Protein AF-X6LKP9-F1 (afdb_monomer)

Sequence (170 aa):
SKCHNTEIIDFSIRSTIKVAIYHIVFKLILKFTNFFKNFQKIFIEYFTWKDTKKKNFKLTQDYEQLIKKIKSSTQRSKQERNRSIFTLSQSAFAFHLLHNSNYLKHLLETLVMHGMFYSTFDNCQFICSGSYDKTIRIWDIETTKQFNVFKGHEYVIRSVKYGSNELMNT

Solvent-accessible surface area (backbone atoms only — not comparable to full-atom values): 9568 Å² total; per-residue (Å²): 114,73,71,61,54,52,53,55,51,52,52,52,53,55,51,52,51,50,52,51,50,52,54,52,52,51,53,49,51,54,51,50,54,52,48,52,54,52,50,53,51,54,52,51,53,49,52,55,48,54,54,50,51,56,51,50,54,55,52,51,55,53,50,53,53,50,51,54,51,50,53,52,51,51,53,50,54,51,53,52,49,52,50,50,53,50,54,50,50,52,49,53,47,52,48,52,51,70,70,35,63,68,57,49,50,52,49,46,69,61,50,74,80,47,83,58,34,69,34,71,43,78,93,63,43,36,40,39,37,20,23,70,87,21,33,38,37,32,32,33,60,90,77,74,38,79,70,48,74,50,73,82,54,94,52,63,41,86,68,56,77,83,77,88,75,92,72,90,88,128

Structure (mmCIF, N/CA/C/O backbone):
data_AF-X6LKP9-F1
#
_entry.id   AF-X6LKP9-F1
#
loop_
_atom_site.group_PDB
_atom_site.id
_atom_site.type_symbol
_atom_site.label_atom_id
_atom_site.label_alt_id
_atom_site.label_comp_id
_atom_site.label_asym_id
_atom_site.label_entity_id
_atom_site.label_seq_id
_atom_site.pdbx_PDB_ins_code
_atom_site.Cartn_x
_atom_site.Cartn_y
_atom_site.Cartn_z
_atom_site.occupancy
_atom_site.B_iso_or_equiv
_atom_site.auth_seq_id
_atom_site.auth_comp_id
_atom_site.auth_asym_id
_atom_site.auth_atom_id
_atom_site.pdbx_PDB_model_num
ATOM 1 N N . SER A 1 1 ? -72.129 -4.723 80.263 1.00 56.59 1 SER A N 1
ATOM 2 C CA . SER A 1 1 ? -71.358 -5.732 79.503 1.00 56.59 1 SER A CA 1
ATOM 3 C C . SER A 1 1 ? -71.285 -5.427 78.005 1.00 56.59 1 SER A C 1
ATOM 5 O O . SER A 1 1 ? -70.200 -5.529 77.455 1.00 56.59 1 SER A O 1
ATOM 7 N N . LYS A 1 2 ? -72.375 -5.002 77.336 1.00 53.62 2 LYS A N 1
ATOM 8 C CA . LYS A 1 2 ? -72.370 -4.691 75.885 1.00 53.62 2 LYS A CA 1
ATOM 9 C C . LYS A 1 2 ? -71.404 -3.569 75.450 1.00 53.62 2 LYS A C 1
ATOM 11 O O . LYS A 1 2 ? -70.701 -3.775 74.471 1.00 53.62 2 LYS A O 1
ATOM 16 N N . CYS A 1 3 ? -71.307 -2.452 76.182 1.00 52.81 3 CYS A N 1
ATOM 17 C CA . CYS A 1 3 ? -70.441 -1.322 75.789 1.00 52.81 3 CYS A CA 1
ATOM 18 C C . CYS A 1 3 ? -68.931 -1.610 75.891 1.00 52.81 3 CYS A C 1
ATOM 20 O O . CYS A 1 3 ? -68.147 -1.073 75.118 1.00 52.81 3 CYS A O 1
ATOM 22 N N . HIS A 1 4 ? -68.512 -2.484 76.809 1.00 58.03 4 HIS A N 1
ATOM 23 C CA . HIS A 1 4 ? -67.092 -2.810 76.977 1.00 58.03 4 HIS A CA 1
ATOM 24 C C . HIS A 1 4 ? -66.589 -3.766 75.887 1.00 58.03 4 HIS A C 1
ATOM 26 O O . HIS A 1 4 ? -65.467 -3.637 75.410 1.00 58.03 4 HIS A O 1
ATOM 32 N N . ASN A 1 5 ? -67.446 -4.680 75.418 1.00 57.12 5 ASN A N 1
ATOM 33 C CA . ASN A 1 5 ? -67.104 -5.549 74.292 1.00 57.12 5 ASN A CA 1
ATOM 34 C C . ASN A 1 5 ? -66.947 -4.761 72.984 1.00 57.12 5 ASN A C 1
ATOM 36 O O . ASN A 1 5 ? -66.077 -5.097 72.189 1.00 57.12 5 ASN A O 1
ATOM 40 N N . THR A 1 6 ? -67.735 -3.705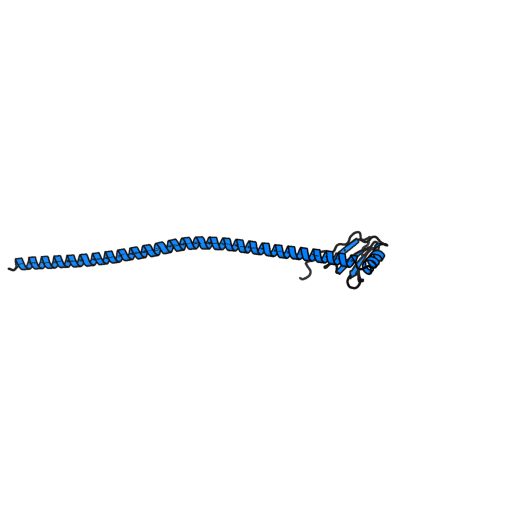 72.759 1.00 61.62 6 THR A N 1
ATOM 41 C CA . THR A 1 6 ? -67.608 -2.872 71.551 1.00 61.62 6 THR A CA 1
ATOM 42 C C . THR A 1 6 ? -66.293 -2.091 71.500 1.00 61.62 6 THR A C 1
ATOM 44 O O . THR A 1 6 ? -65.695 -2.015 70.433 1.00 61.62 6 THR A O 1
ATOM 47 N N . GLU A 1 7 ? -65.783 -1.594 72.631 1.00 66.62 7 GLU A N 1
ATOM 48 C CA . GLU A 1 7 ? -64.482 -0.900 72.691 1.00 66.62 7 GLU A CA 1
ATOM 49 C C . GLU A 1 7 ? -63.294 -1.845 72.462 1.00 66.62 7 GLU A C 1
ATOM 51 O O . GLU A 1 7 ? -62.337 -1.497 71.771 1.00 66.62 7 GLU A O 1
ATOM 56 N N . ILE A 1 8 ? -63.359 -3.065 73.005 1.00 67.88 8 ILE A N 1
ATOM 57 C CA . ILE A 1 8 ? -62.307 -4.080 72.832 1.00 67.88 8 ILE A CA 1
ATOM 58 C C . ILE A 1 8 ? -62.244 -4.550 71.371 1.00 67.88 8 ILE A C 1
ATOM 60 O O . ILE A 1 8 ? -61.156 -4.721 70.813 1.00 67.88 8 ILE A O 1
ATOM 64 N N . ILE A 1 9 ? -63.404 -4.731 70.733 1.00 68.00 9 ILE A N 1
ATOM 65 C CA . ILE A 1 9 ? -63.494 -5.091 69.314 1.00 68.00 9 ILE A CA 1
ATOM 66 C C . ILE A 1 9 ? -62.946 -3.950 68.442 1.00 68.00 9 ILE A C 1
ATOM 68 O O . ILE A 1 9 ? -62.140 -4.212 67.549 1.00 68.00 9 ILE A O 1
ATOM 72 N N . ASP A 1 10 ? -63.292 -2.693 68.739 1.00 71.38 10 ASP A N 1
ATOM 73 C CA . ASP A 1 10 ? -62.793 -1.521 68.006 1.00 71.38 10 ASP A CA 1
ATOM 74 C C . ASP A 1 10 ? -61.265 -1.360 68.135 1.00 71.38 10 ASP A C 1
ATOM 76 O O . ASP A 1 10 ? -60.558 -1.159 67.144 1.00 71.38 10 ASP A O 1
ATOM 80 N N . PHE A 1 11 ? -60.708 -1.575 69.333 1.00 72.50 11 PHE A N 1
ATOM 81 C CA . PHE A 1 11 ? -59.259 -1.573 69.556 1.00 72.50 11 PHE A CA 1
ATOM 82 C C . PHE A 1 11 ? -58.536 -2.683 68.771 1.00 72.50 11 PHE A C 1
ATOM 84 O O . PHE A 1 11 ? -57.487 -2.442 68.163 1.00 72.50 11 PHE A O 1
ATOM 91 N N . SER A 1 12 ? -59.109 -3.890 68.740 1.00 76.06 12 SER A N 1
ATOM 92 C CA . SER A 1 12 ? -58.553 -5.042 68.020 1.00 76.06 12 SER A CA 1
ATOM 93 C C . SER A 1 12 ? -58.539 -4.828 66.501 1.00 76.06 12 SER A C 1
ATOM 95 O O . SER A 1 12 ? -57.524 -5.082 65.843 1.00 76.06 12 SER A O 1
ATOM 97 N N . ILE A 1 13 ? -59.618 -4.262 65.950 1.00 79.19 13 ILE A N 1
ATOM 98 C CA . ILE A 1 13 ? -59.727 -3.894 64.530 1.00 79.19 13 ILE A CA 1
ATOM 99 C C . ILE A 1 13 ? -58.711 -2.797 64.178 1.00 79.19 13 ILE A C 1
ATOM 101 O O . ILE A 1 13 ? -57.994 -2.886 63.179 1.00 79.19 13 ILE A O 1
ATOM 105 N N . ARG A 1 14 ? -58.573 -1.772 65.026 1.00 77.00 14 ARG A N 1
ATOM 106 C CA . ARG A 1 14 ? -57.630 -0.665 64.800 1.00 77.00 14 ARG A CA 1
ATOM 107 C C . ARG A 1 14 ? -56.169 -1.123 64.847 1.00 77.00 14 ARG A C 1
ATOM 109 O O . ARG A 1 14 ? -55.338 -0.613 64.094 1.00 77.00 14 ARG A O 1
ATOM 116 N N . SER A 1 15 ? -55.860 -2.099 65.700 1.00 78.31 15 SER A N 1
ATOM 117 C CA . SER A 1 15 ? -54.559 -2.775 65.767 1.00 78.31 15 SER A CA 1
ATOM 118 C C . SER A 1 15 ? -54.252 -3.559 64.484 1.00 78.31 15 SER A C 1
ATOM 120 O O . SER A 1 15 ? -53.203 -3.354 63.867 1.00 78.31 15 SER A O 1
ATOM 122 N N . THR A 1 16 ? -55.189 -4.385 64.011 1.00 83.81 16 THR A N 1
ATOM 123 C CA . THR A 1 16 ? -55.003 -5.183 62.784 1.00 83.81 16 THR A CA 1
ATOM 124 C C . THR A 1 16 ? -54.875 -4.313 61.534 1.00 83.81 16 THR A C 1
ATOM 126 O O . THR A 1 16 ? -54.010 -4.576 60.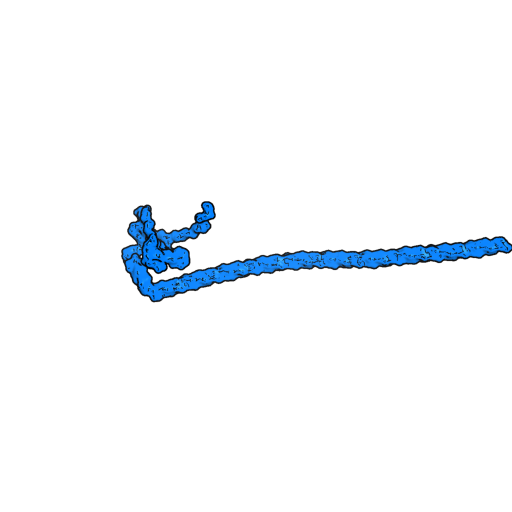697 1.00 83.81 16 THR A O 1
ATOM 129 N N . ILE A 1 17 ? -55.648 -3.226 61.429 1.00 87.25 17 ILE A N 1
ATOM 130 C CA . ILE A 1 17 ? -55.522 -2.251 60.333 1.00 87.25 17 ILE A CA 1
ATOM 131 C C . ILE A 1 17 ? -54.138 -1.592 60.339 1.00 87.25 17 ILE A C 1
ATOM 133 O O . ILE A 1 17 ? -53.511 -1.485 59.285 1.00 87.25 17 ILE A O 1
ATOM 137 N N . LYS A 1 18 ? -53.611 -1.195 61.508 1.00 88.31 18 LYS A N 1
ATOM 138 C CA . LYS A 1 18 ? -52.249 -0.643 61.605 1.00 88.31 18 LYS A CA 1
ATOM 139 C C . LYS A 1 18 ? -51.205 -1.640 61.103 1.00 88.31 18 LYS A C 1
ATOM 141 O O . LYS A 1 18 ? -50.360 -1.262 60.296 1.00 88.31 18 LYS A O 1
ATOM 146 N N . VAL A 1 19 ? -51.280 -2.905 61.523 1.00 87.44 19 VAL A N 1
ATOM 147 C CA . VAL A 1 19 ? -50.354 -3.961 61.070 1.00 87.44 19 VAL A CA 1
ATOM 148 C C . VAL A 1 19 ? -50.437 -4.164 59.553 1.00 87.44 19 VAL A C 1
ATOM 150 O O . VAL A 1 19 ? -49.403 -4.237 58.887 1.00 87.44 19 VAL A O 1
ATOM 153 N N . ALA A 1 20 ? -51.646 -4.182 58.983 1.00 90.19 20 ALA A N 1
ATOM 154 C CA . ALA A 1 20 ? -51.845 -4.301 57.540 1.00 90.19 20 ALA A CA 1
ATOM 155 C C . ALA A 1 20 ? -51.244 -3.111 56.769 1.00 90.19 20 ALA A C 1
ATOM 157 O O . ALA A 1 20 ? -50.551 -3.314 55.769 1.00 90.19 20 ALA A O 1
ATOM 158 N N . ILE A 1 21 ? -51.434 -1.881 57.261 1.00 89.44 21 ILE A N 1
ATOM 159 C CA . ILE A 1 21 ? -50.834 -0.669 56.682 1.00 89.44 21 ILE A CA 1
ATOM 160 C C . ILE A 1 21 ? -49.306 -0.747 56.738 1.00 89.44 21 ILE A C 1
ATOM 162 O O . ILE A 1 21 ? -48.656 -0.541 55.713 1.00 89.44 21 ILE A O 1
ATOM 166 N N . TYR A 1 22 ? -48.719 -1.108 57.885 1.00 91.69 22 TYR A N 1
ATOM 167 C CA . TYR A 1 22 ? -47.266 -1.270 58.008 1.00 91.69 22 TYR A CA 1
ATOM 168 C C . TYR A 1 22 ? -46.718 -2.299 57.020 1.00 91.69 22 TYR A C 1
ATOM 170 O O . TYR A 1 22 ? -45.702 -2.051 56.373 1.00 91.69 22 TYR A O 1
ATOM 178 N N . HIS A 1 23 ? -47.405 -3.427 56.845 1.00 91.44 23 HIS A N 1
ATOM 179 C CA . HIS A 1 23 ? -46.979 -4.472 55.919 1.00 91.44 23 HIS A CA 1
ATOM 180 C C . HIS A 1 23 ? -47.054 -4.024 54.444 1.00 91.44 23 HIS A C 1
ATOM 182 O O . HIS A 1 23 ? -46.165 -4.344 53.648 1.00 91.44 23 HIS A O 1
ATOM 188 N N . ILE A 1 24 ? -48.077 -3.244 54.072 1.00 91.12 24 ILE A N 1
ATOM 189 C CA . ILE A 1 24 ? -48.204 -2.640 52.734 1.00 91.12 24 ILE A CA 1
ATOM 190 C C . ILE A 1 24 ? -47.086 -1.620 52.494 1.00 91.12 24 ILE A C 1
ATOM 192 O O . ILE A 1 24 ? -46.399 -1.694 51.472 1.00 91.12 24 ILE A O 1
ATOM 196 N N . VAL A 1 25 ? -46.868 -0.708 53.445 1.00 90.81 25 VAL A N 1
ATOM 197 C CA . VAL A 1 25 ? -45.816 0.317 53.375 1.00 90.81 25 VAL A CA 1
ATOM 198 C C . VAL A 1 25 ? -44.435 -0.334 53.273 1.00 90.81 25 VAL A C 1
ATOM 200 O O . VAL A 1 25 ? -43.642 0.036 52.410 1.00 90.81 25 VAL A O 1
ATOM 203 N N . PHE A 1 26 ? -44.164 -1.367 54.072 1.00 91.00 26 PHE A N 1
ATOM 204 C CA . PHE A 1 26 ? -42.904 -2.109 54.036 1.00 91.00 26 PHE A CA 1
ATOM 205 C C . PHE A 1 26 ? -42.652 -2.780 52.676 1.00 91.00 26 PHE A C 1
ATOM 207 O O . PHE A 1 26 ? -41.560 -2.657 52.116 1.00 91.00 26 PHE A O 1
ATOM 214 N N . LYS A 1 27 ? -43.668 -3.427 52.082 1.00 91.06 27 LYS A N 1
ATOM 215 C CA . LYS A 1 27 ? -43.566 -3.994 50.722 1.00 91.06 27 LYS A CA 1
ATOM 216 C C . LYS A 1 27 ? -43.302 -2.926 49.656 1.00 91.06 27 LYS A C 1
ATOM 218 O O . LYS A 1 27 ? -42.554 -3.185 48.712 1.00 91.06 27 LYS A O 1
ATOM 223 N N . LEU A 1 28 ? -43.900 -1.743 49.794 1.00 90.25 28 LEU A N 1
ATOM 224 C CA . LEU A 1 28 ? -43.663 -0.596 48.912 1.00 90.25 28 LEU A CA 1
ATOM 225 C C . LEU A 1 28 ? -42.216 -0.101 49.011 1.00 90.25 28 LEU A C 1
ATOM 227 O O . LEU A 1 28 ? -41.559 0.046 47.983 1.00 90.25 28 LEU A O 1
ATOM 231 N N . ILE A 1 29 ? -41.694 0.059 50.228 1.00 89.19 29 ILE A N 1
ATOM 232 C CA . ILE A 1 29 ? -40.300 0.459 50.476 1.00 89.19 29 ILE A CA 1
ATOM 233 C C . ILE A 1 29 ? -39.321 -0.572 49.891 1.00 89.19 29 ILE A C 1
ATOM 235 O O . ILE A 1 29 ? -38.356 -0.203 49.219 1.00 89.19 29 ILE A O 1
ATOM 239 N N . LEU A 1 30 ? -39.579 -1.871 50.066 1.00 89.25 30 LEU A N 1
ATOM 240 C CA . LEU A 1 30 ? -38.753 -2.931 49.472 1.00 89.25 30 LEU A CA 1
ATOM 241 C C . LEU A 1 30 ? -38.764 -2.894 47.938 1.00 89.25 30 LEU A C 1
ATOM 243 O O . LEU A 1 30 ? -37.713 -2.992 47.306 1.00 89.25 30 LEU A O 1
ATOM 247 N N . LYS A 1 31 ? -39.936 -2.707 47.319 1.00 87.62 31 LYS A N 1
ATOM 248 C CA . LYS A 1 31 ? -40.025 -2.531 45.861 1.00 87.62 31 LYS A CA 1
ATOM 249 C C . LYS A 1 31 ? -39.251 -1.300 45.397 1.00 87.62 31 LYS A C 1
ATOM 251 O O . LYS A 1 31 ? -38.543 -1.373 44.396 1.00 87.62 31 LYS A O 1
ATOM 256 N N . PHE A 1 32 ? -39.356 -0.199 46.131 1.00 87.88 32 PHE A N 1
ATOM 257 C CA . PHE A 1 32 ? -38.705 1.059 45.791 1.00 87.88 32 PHE A CA 1
ATOM 258 C C . PHE A 1 32 ? -37.178 0.975 45.905 1.00 87.88 32 PHE A C 1
ATOM 260 O O . PHE A 1 32 ? -36.462 1.409 45.008 1.00 87.88 32 PHE A O 1
ATOM 267 N N . THR A 1 33 ? -36.660 0.341 46.958 1.00 90.12 33 THR A N 1
ATOM 268 C CA . THR A 1 33 ? -35.213 0.125 47.121 1.00 90.12 33 THR A CA 1
ATOM 269 C C . THR A 1 33 ? -34.646 -0.805 46.047 1.00 90.12 33 THR A C 1
ATOM 271 O O . THR A 1 33 ? -33.584 -0.521 45.495 1.00 90.12 33 THR A O 1
ATOM 274 N N . ASN A 1 34 ? -35.366 -1.870 45.679 1.00 85.12 34 ASN A N 1
ATOM 275 C CA . ASN A 1 34 ? -34.980 -2.733 44.559 1.00 85.12 34 ASN A CA 1
ATOM 276 C C . ASN A 1 34 ? -35.017 -1.997 43.214 1.00 85.12 34 ASN A C 1
ATOM 278 O O . ASN A 1 34 ? -34.110 -2.168 42.400 1.00 85.12 34 ASN A O 1
ATOM 282 N N . PHE A 1 35 ? -36.020 -1.144 42.994 1.00 90.50 35 PHE A N 1
ATOM 283 C CA . PHE A 1 35 ? -36.084 -0.285 41.815 1.00 90.50 35 PHE A CA 1
ATOM 284 C C . PHE A 1 35 ? -34.868 0.645 41.736 1.00 90.50 35 PHE A C 1
ATOM 286 O O . PHE A 1 35 ? -34.208 0.692 40.702 1.00 90.50 35 PHE A O 1
ATOM 293 N N . PHE A 1 36 ? -34.512 1.313 42.837 1.00 88.25 36 PHE A N 1
ATOM 294 C CA . PHE A 1 36 ? -33.340 2.189 42.891 1.00 88.25 36 PHE A CA 1
ATOM 295 C C . PHE A 1 36 ? -32.028 1.445 42.634 1.00 88.25 36 PHE A C 1
ATOM 297 O O . PHE A 1 36 ? -31.201 1.930 41.865 1.00 88.25 36 PHE A O 1
ATOM 304 N N . LYS A 1 37 ? -31.850 0.246 43.206 1.00 89.06 37 LYS A N 1
ATOM 305 C CA . LYS A 1 37 ? -30.674 -0.598 42.934 1.00 89.06 37 LYS A CA 1
ATOM 306 C C . LYS A 1 37 ? -30.576 -0.979 41.456 1.00 89.06 37 LYS A C 1
ATOM 308 O O . LYS A 1 37 ? -29.503 -0.868 40.866 1.00 89.06 37 LYS A O 1
ATOM 313 N N . ASN A 1 38 ? -31.690 -1.385 40.843 1.00 89.81 38 ASN A N 1
ATOM 314 C CA . ASN A 1 38 ? -31.729 -1.703 39.414 1.00 89.81 38 ASN A CA 1
ATOM 315 C C . ASN A 1 38 ? -31.441 -0.474 38.551 1.00 89.81 38 ASN A C 1
ATOM 317 O O . ASN A 1 38 ? -30.665 -0.562 37.603 1.00 89.81 38 ASN A O 1
ATOM 321 N N . PHE A 1 39 ? -32.015 0.676 38.899 1.00 90.56 39 PHE A N 1
ATOM 322 C CA . PHE A 1 39 ? -31.777 1.923 38.185 1.00 90.56 39 PHE A CA 1
ATOM 323 C C . PHE A 1 39 ? -30.302 2.337 38.248 1.00 90.56 39 PHE A C 1
ATOM 325 O O . PHE A 1 39 ? -29.707 2.633 37.216 1.00 90.56 39 PHE A O 1
ATOM 332 N N . GLN A 1 40 ? -29.681 2.282 39.432 1.00 92.56 40 GLN A N 1
ATOM 333 C CA . GLN A 1 40 ? -28.252 2.560 39.597 1.00 92.56 40 GLN A CA 1
ATOM 334 C C . GLN A 1 40 ? -27.384 1.612 38.766 1.00 92.56 40 GLN A C 1
ATOM 336 O O . GLN A 1 40 ? -26.450 2.068 38.108 1.00 92.56 40 GLN A O 1
ATOM 341 N N . LYS A 1 41 ? -27.710 0.313 38.742 1.00 94.06 41 LYS A N 1
ATOM 342 C CA . LYS A 1 41 ? -26.987 -0.673 37.930 1.00 94.06 41 LYS A CA 1
ATOM 343 C C . LYS A 1 41 ? -27.040 -0.325 36.439 1.00 94.06 41 LYS A C 1
ATOM 345 O O . LYS A 1 41 ? -25.993 -0.222 35.806 1.00 94.06 41 LYS A O 1
ATOM 350 N N . ILE A 1 42 ? -28.238 -0.075 35.909 1.00 91.56 42 ILE A N 1
ATOM 351 C CA . ILE A 1 42 ? -28.444 0.291 34.498 1.00 91.56 42 ILE A CA 1
ATOM 352 C C . ILE A 1 42 ? -27.715 1.598 34.164 1.00 91.56 42 ILE A C 1
ATOM 354 O O . ILE A 1 42 ? -27.098 1.724 33.109 1.00 91.56 42 ILE A O 1
ATOM 358 N N . PHE A 1 43 ? -27.755 2.573 35.072 1.00 94.38 43 PHE A N 1
ATOM 359 C CA . PHE A 1 43 ? -27.104 3.862 34.871 1.00 94.38 43 PHE A CA 1
ATOM 360 C C . PHE A 1 43 ? -25.576 3.737 34.795 1.00 94.38 43 PHE A C 1
ATOM 362 O O . PHE A 1 43 ? -24.952 4.333 33.915 1.00 94.38 43 PHE A O 1
ATOM 369 N N . ILE A 1 44 ? -24.977 2.932 35.679 1.00 93.56 44 ILE A N 1
ATOM 370 C CA . ILE A 1 44 ? -23.538 2.643 35.659 1.00 93.56 44 ILE A CA 1
ATOM 371 C C . ILE A 1 44 ? -23.163 1.910 34.366 1.00 93.56 44 ILE A C 1
ATOM 373 O O . ILE A 1 44 ? -22.215 2.320 33.701 1.00 93.56 44 ILE A O 1
ATOM 377 N N . GLU A 1 45 ? -23.916 0.878 33.972 1.00 95.19 45 GLU A N 1
ATOM 378 C CA . GLU A 1 45 ? -23.688 0.142 32.717 1.00 95.19 45 GLU A CA 1
ATOM 379 C C . GLU A 1 45 ? -23.765 1.055 31.485 1.00 95.19 45 GLU A C 1
ATOM 381 O O . GLU A 1 45 ? -22.935 0.963 30.582 1.00 95.19 45 GLU A O 1
ATOM 386 N N . TYR A 1 46 ? -24.717 1.988 31.453 1.00 92.75 46 TYR A N 1
ATOM 387 C CA . TYR A 1 46 ? -24.820 2.958 30.367 1.00 92.75 46 TYR A CA 1
ATOM 388 C C . TYR A 1 46 ? -23.602 3.888 30.300 1.00 92.75 46 TYR A C 1
ATOM 390 O O . TYR A 1 46 ? -23.063 4.128 29.215 1.00 92.75 46 TYR A O 1
ATOM 398 N N . PHE A 1 47 ? -23.145 4.404 31.444 1.00 92.81 47 PHE A N 1
ATOM 399 C CA . PHE A 1 47 ? -21.981 5.289 31.493 1.00 92.81 47 PHE A CA 1
ATOM 400 C C . PHE A 1 47 ? -20.698 4.565 31.070 1.00 92.81 47 PHE A C 1
ATOM 402 O O . PHE A 1 47 ? -19.961 5.072 30.222 1.00 92.81 47 PHE A O 1
ATOM 409 N N . THR A 1 48 ? -20.466 3.351 31.578 1.00 94.06 48 THR A N 1
ATOM 410 C CA . THR A 1 48 ? -19.295 2.547 31.196 1.00 94.06 48 THR A CA 1
ATOM 411 C C . THR A 1 48 ? -19.331 2.160 29.722 1.00 94.06 48 THR A C 1
ATOM 413 O O . THR A 1 48 ? -18.304 2.244 29.041 1.00 94.06 48 THR A O 1
ATOM 416 N N . TRP A 1 49 ? -20.501 1.805 29.186 1.00 95.75 49 TRP A N 1
ATOM 417 C CA . TRP A 1 49 ? -20.672 1.544 27.759 1.00 95.75 49 TRP A CA 1
ATOM 418 C C . TRP A 1 49 ? -20.366 2.785 26.916 1.00 95.75 49 TRP A C 1
ATOM 420 O O . TRP A 1 49 ? -19.641 2.693 25.922 1.00 95.75 49 TRP A O 1
ATOM 430 N N . LYS A 1 50 ? -20.863 3.960 27.320 1.00 90.50 50 LYS A N 1
ATOM 431 C CA . LYS A 1 50 ? -20.643 5.226 26.608 1.00 90.50 50 LYS A CA 1
ATOM 432 C C . LYS A 1 50 ? -19.157 5.587 26.541 1.00 90.50 50 LYS A C 1
ATOM 434 O O . LYS A 1 50 ? -18.665 5.947 25.467 1.00 90.50 50 LYS A O 1
ATOM 439 N N . ASP A 1 51 ? -18.434 5.437 27.648 1.00 92.62 51 ASP A N 1
ATOM 440 C CA . ASP A 1 51 ? -16.990 5.684 27.696 1.00 92.62 51 ASP A CA 1
ATOM 441 C C . ASP A 1 51 ? -16.207 4.661 26.865 1.00 92.62 51 ASP A C 1
ATOM 443 O O . ASP A 1 51 ? -15.325 5.030 26.083 1.00 92.62 51 ASP A O 1
ATOM 447 N N . THR A 1 52 ? -16.567 3.379 26.969 1.00 89.56 52 THR A N 1
ATOM 448 C CA . THR A 1 52 ? -15.967 2.297 26.170 1.00 89.56 52 THR A CA 1
ATOM 449 C C . THR A 1 52 ? -16.164 2.541 24.676 1.00 89.56 52 THR A C 1
ATOM 451 O O . THR A 1 52 ? -15.221 2.420 23.896 1.00 89.56 52 THR A O 1
ATOM 454 N N . LYS A 1 53 ? -17.359 2.975 24.263 1.00 92.81 53 LYS A N 1
ATOM 455 C CA . LYS A 1 53 ? -17.665 3.298 22.865 1.00 92.81 53 LYS A CA 1
ATOM 456 C C . LYS A 1 53 ? -16.782 4.426 22.332 1.00 92.81 53 LYS A C 1
ATOM 458 O O . LYS A 1 53 ? -16.271 4.327 21.217 1.00 92.81 53 LYS A O 1
ATOM 463 N N . LYS A 1 5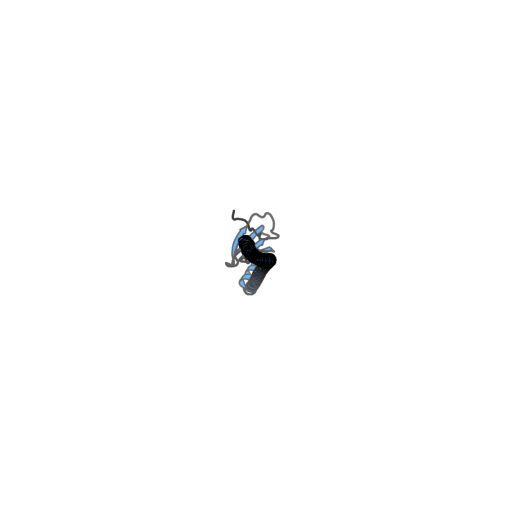4 ? -16.558 5.475 23.132 1.00 92.06 54 LYS A N 1
ATOM 464 C CA . LYS A 1 54 ? -15.681 6.595 22.759 1.00 92.06 54 LYS A CA 1
ATOM 465 C C . LYS A 1 54 ? -14.220 6.152 22.617 1.00 92.06 54 LYS A C 1
ATOM 467 O O . LYS A 1 54 ? -13.567 6.532 21.646 1.00 92.06 54 LYS A O 1
ATOM 472 N N . LYS A 1 55 ? -13.721 5.321 23.543 1.00 92.44 55 LYS A N 1
ATOM 473 C CA . LYS A 1 55 ? -12.367 4.740 23.469 1.00 92.44 55 LYS A CA 1
ATOM 474 C C . LYS A 1 55 ? -12.197 3.852 22.236 1.00 92.44 55 LYS A C 1
ATOM 476 O O . LYS A 1 55 ? -11.221 4.019 21.514 1.00 92.44 55 LYS A O 1
ATOM 481 N N . ASN A 1 56 ? -13.166 2.980 21.958 1.00 90.62 56 ASN A N 1
ATOM 482 C CA . ASN A 1 56 ? -13.128 2.093 20.796 1.00 90.62 56 ASN A CA 1
ATOM 483 C C . ASN A 1 56 ? -13.098 2.878 19.485 1.00 90.62 56 ASN A C 1
ATOM 485 O O . ASN A 1 56 ? -12.288 2.568 18.624 1.00 90.62 56 ASN A O 1
ATOM 489 N N . PHE A 1 57 ? -13.901 3.939 19.355 1.00 94.38 57 PHE A N 1
ATOM 490 C CA . PHE A 1 57 ? -13.873 4.787 18.162 1.00 94.38 57 PHE A CA 1
ATOM 491 C C . PHE A 1 57 ? -12.496 5.425 17.931 1.00 94.38 57 PHE A C 1
ATOM 493 O O . PHE A 1 57 ? -11.977 5.403 16.816 1.00 94.38 57 PHE A O 1
ATOM 500 N N . LYS A 1 58 ? -11.874 5.953 18.994 1.00 94.19 58 LYS A N 1
ATOM 501 C CA . LYS A 1 58 ? -10.528 6.531 18.911 1.00 94.19 58 LYS A CA 1
ATOM 502 C C . LYS A 1 58 ? -9.488 5.480 18.511 1.00 94.19 58 LYS A C 1
ATOM 504 O O . LYS A 1 58 ? -8.677 5.728 17.625 1.00 94.19 58 LYS A O 1
ATOM 509 N N . LEU A 1 59 ? -9.570 4.298 19.115 1.00 93.38 59 LEU A N 1
ATOM 510 C CA . LEU A 1 59 ? -8.689 3.177 18.820 1.00 93.38 59 LEU A CA 1
ATOM 511 C C . LEU A 1 59 ? -8.818 2.721 17.353 1.00 93.38 59 LEU A C 1
ATOM 513 O O . LEU A 1 59 ? -7.806 2.494 16.695 1.00 93.38 59 LEU A O 1
ATOM 517 N N . THR A 1 60 ? -10.037 2.655 16.806 1.00 91.94 60 THR A N 1
ATOM 518 C CA . THR A 1 60 ? -10.271 2.336 15.387 1.00 91.94 60 THR A CA 1
ATOM 519 C C . THR A 1 60 ? -9.589 3.340 14.458 1.00 91.94 60 THR A C 1
ATOM 521 O O . THR A 1 60 ? -8.909 2.930 13.519 1.00 91.94 60 THR A O 1
ATOM 524 N N . GLN A 1 61 ? -9.696 4.641 14.744 1.00 95.25 61 GLN A N 1
ATOM 525 C CA . GLN A 1 61 ? -9.024 5.671 13.944 1.00 95.25 61 GLN A CA 1
ATOM 526 C C . GLN A 1 61 ? -7.495 5.529 13.969 1.00 95.25 61 GLN A C 1
ATOM 528 O O . GLN A 1 61 ? -6.844 5.670 12.933 1.00 95.25 61 GLN A O 1
ATOM 533 N N . ASP A 1 62 ? -6.917 5.226 15.132 1.00 96.38 62 ASP A N 1
ATOM 534 C CA . ASP A 1 62 ? -5.467 5.067 15.270 1.00 96.38 62 ASP A CA 1
ATOM 535 C C . ASP A 1 62 ? -4.967 3.814 14.513 1.00 96.38 62 ASP A C 1
ATOM 537 O O . ASP A 1 62 ? -3.932 3.866 13.838 1.00 96.38 62 ASP A O 1
ATOM 541 N N . TYR A 1 63 ? -5.732 2.713 14.525 1.00 93.69 63 TYR A N 1
ATOM 542 C CA . TYR A 1 63 ? -5.431 1.524 13.715 1.00 93.69 63 TYR A CA 1
ATOM 543 C C . TYR A 1 63 ? -5.482 1.806 12.209 1.00 93.69 63 TYR A C 1
ATOM 545 O O . TYR A 1 63 ? -4.590 1.369 11.478 1.00 93.69 63 TYR A O 1
ATOM 553 N N . GLU A 1 64 ? -6.470 2.561 11.726 1.00 95.56 64 GLU A N 1
ATOM 554 C CA . GLU A 1 64 ? -6.548 2.928 10.306 1.00 95.56 64 GLU A CA 1
ATOM 555 C C . GLU A 1 64 ? -5.341 3.764 9.859 1.00 95.56 64 GLU A C 1
ATOM 557 O O . GLU A 1 64 ? -4.774 3.529 8.784 1.00 95.56 64 GLU A O 1
ATOM 562 N N . GLN A 1 65 ? -4.887 4.699 10.700 1.00 96.38 65 GLN A N 1
ATOM 563 C CA . GLN A 1 65 ? -3.683 5.487 10.429 1.00 96.38 65 GLN A CA 1
ATOM 564 C C . GLN A 1 65 ? -2.423 4.614 10.375 1.00 96.38 65 GLN A C 1
ATOM 566 O O . GLN A 1 65 ? -1.602 4.775 9.465 1.00 96.38 65 GLN A O 1
ATOM 571 N N . LEU A 1 66 ? -2.282 3.660 11.300 1.00 95.25 66 LEU A N 1
ATOM 572 C CA . LEU A 1 66 ? -1.181 2.694 11.298 1.00 95.25 66 LEU A CA 1
ATOM 573 C C . LEU A 1 66 ? -1.184 1.834 10.029 1.00 95.25 66 LEU A C 1
ATOM 575 O O . LEU A 1 66 ? -0.147 1.716 9.374 1.00 95.25 66 LEU A O 1
ATOM 579 N N . ILE A 1 67 ? -2.342 1.304 9.626 1.00 94.19 67 ILE A N 1
ATOM 580 C CA . ILE A 1 67 ? -2.483 0.520 8.389 1.00 94.19 67 ILE A CA 1
ATOM 581 C C . ILE A 1 67 ? -2.065 1.356 7.178 1.00 94.19 67 ILE A C 1
ATOM 583 O O . ILE A 1 67 ? -1.320 0.878 6.319 1.00 94.19 67 ILE A O 1
ATOM 587 N N . LYS A 1 68 ? -2.497 2.620 7.107 1.00 95.50 68 LYS A N 1
ATOM 588 C CA . LYS A 1 68 ? -2.120 3.527 6.017 1.00 95.50 68 LYS A CA 1
ATOM 589 C C . LYS A 1 68 ? -0.605 3.762 5.971 1.00 95.50 68 LYS A C 1
ATOM 591 O O . LYS A 1 68 ? -0.020 3.722 4.889 1.00 95.50 68 LYS A O 1
ATOM 596 N N . LYS A 1 69 ? 0.037 3.943 7.130 1.00 96.12 69 LYS A N 1
ATOM 597 C CA . LYS A 1 69 ? 1.493 4.126 7.251 1.00 96.12 69 LYS A CA 1
ATOM 598 C C . LYS A 1 69 ? 2.282 2.874 6.847 1.00 96.12 69 LYS A C 1
ATOM 600 O O . LYS A 1 69 ? 3.304 2.990 6.179 1.00 96.12 69 LYS A O 1
ATOM 605 N N . ILE A 1 70 ? 1.799 1.685 7.208 1.00 94.50 70 ILE A N 1
ATOM 606 C CA . ILE A 1 70 ? 2.422 0.405 6.828 1.00 94.50 70 ILE A CA 1
ATOM 607 C C . ILE A 1 70 ? 2.292 0.159 5.319 1.00 94.50 70 ILE A C 1
ATOM 609 O O . ILE A 1 70 ? 3.242 -0.283 4.670 1.00 94.50 70 ILE A O 1
ATOM 613 N N . LYS A 1 71 ? 1.132 0.471 4.726 1.00 95.38 71 LYS A N 1
ATOM 614 C CA . LYS A 1 71 ? 0.930 0.348 3.274 1.00 95.38 71 LYS A CA 1
ATOM 615 C C . LYS A 1 71 ? 1.901 1.241 2.496 1.00 95.38 71 LYS A C 1
ATOM 617 O O . LYS A 1 71 ? 2.541 0.761 1.559 1.00 95.38 71 LYS A O 1
ATOM 622 N N . SER A 1 72 ? 2.060 2.501 2.907 1.00 90.12 72 SER A N 1
ATOM 623 C CA . SER A 1 72 ? 2.960 3.438 2.226 1.00 90.12 72 SER A CA 1
ATOM 624 C C . SER A 1 72 ? 4.440 3.077 2.397 1.00 90.12 72 SER A C 1
ATOM 626 O O . SER A 1 72 ? 5.191 3.135 1.423 1.00 90.12 72 SER A O 1
ATOM 628 N N . SER A 1 73 ? 4.873 2.628 3.582 1.00 87.62 73 SER A N 1
ATOM 629 C CA . SER A 1 73 ? 6.255 2.162 3.787 1.00 87.62 73 SER A CA 1
ATOM 630 C C . SER A 1 73 ? 6.575 0.902 2.974 1.00 87.62 73 SER A C 1
ATOM 632 O O . SER A 1 73 ? 7.665 0.782 2.413 1.00 87.62 73 SER A O 1
ATOM 634 N N . THR A 1 74 ? 5.610 -0.011 2.836 1.00 89.94 74 THR A N 1
ATOM 635 C CA . THR A 1 74 ? 5.756 -1.233 2.030 1.00 89.94 74 THR A CA 1
ATOM 636 C C . THR A 1 74 ? 5.883 -0.920 0.539 1.00 89.94 74 THR A C 1
ATOM 638 O O . THR A 1 74 ? 6.700 -1.529 -0.151 1.00 89.94 74 THR A O 1
ATOM 641 N N . GLN A 1 75 ? 5.099 0.031 0.020 1.00 86.44 75 GLN A N 1
ATOM 642 C CA . GLN A 1 75 ? 5.237 0.483 -1.369 1.00 86.44 75 GLN A CA 1
ATOM 643 C C . GLN A 1 75 ? 6.605 1.127 -1.614 1.00 86.44 75 GLN A C 1
ATOM 645 O O . GLN A 1 75 ? 7.268 0.791 -2.595 1.00 86.44 75 GLN A O 1
ATOM 650 N N . ARG A 1 76 ? 7.064 1.978 -0.689 1.00 83.19 76 ARG A N 1
ATOM 651 C CA . ARG A 1 76 ? 8.374 2.635 -0.779 1.00 83.19 76 ARG A CA 1
ATOM 652 C C . ARG A 1 76 ? 9.523 1.626 -0.824 1.00 83.19 76 ARG A C 1
ATOM 654 O O . ARG A 1 76 ? 10.362 1.712 -1.713 1.00 83.19 76 ARG A O 1
ATOM 661 N N . SER A 1 77 ? 9.506 0.617 0.050 1.00 78.56 77 SER A N 1
ATOM 662 C CA . SER A 1 77 ? 10.551 -0.417 0.077 1.00 78.56 77 SER A CA 1
ATOM 663 C C . SER A 1 77 ? 10.549 -1.310 -1.168 1.00 78.56 77 SER A C 1
ATOM 665 O O . SER A 1 77 ? 11.609 -1.750 -1.610 1.00 78.56 77 SER A O 1
ATOM 667 N N . LYS A 1 78 ? 9.376 -1.589 -1.761 1.00 81.50 78 LYS A N 1
ATOM 668 C CA . LYS A 1 78 ? 9.285 -2.272 -3.064 1.00 81.50 78 LYS A CA 1
ATOM 669 C C . LYS A 1 78 ? 9.901 -1.419 -4.173 1.00 81.50 78 LYS A C 1
ATOM 671 O O . LYS A 1 78 ? 10.663 -1.938 -4.979 1.00 81.50 78 LYS A O 1
ATOM 676 N N . GLN A 1 79 ? 9.613 -0.120 -4.193 1.00 79.44 79 GLN A N 1
ATOM 677 C CA . GLN A 1 79 ? 10.137 0.786 -5.213 1.00 79.44 79 GLN A CA 1
ATOM 678 C C . GLN A 1 79 ? 11.652 1.002 -5.088 1.00 79.44 79 GLN A C 1
ATOM 680 O O . GLN A 1 79 ? 12.351 1.023 -6.098 1.00 79.44 79 GLN A O 1
ATOM 685 N N . GLU A 1 80 ? 12.172 1.101 -3.865 1.00 78.50 80 GLU A N 1
ATOM 686 C CA . GLU A 1 80 ? 13.614 1.164 -3.596 1.00 78.50 80 GLU A CA 1
ATOM 687 C C . GLU A 1 80 ? 14.327 -0.125 -4.015 1.00 78.50 80 GLU A C 1
ATOM 689 O O . GLU A 1 80 ? 15.355 -0.046 -4.682 1.00 78.50 80 GLU A O 1
ATOM 694 N N . ARG A 1 81 ? 13.749 -1.302 -3.728 1.00 73.25 81 ARG A N 1
ATOM 695 C CA . ARG A 1 81 ? 14.270 -2.585 -4.232 1.00 73.25 81 ARG A CA 1
ATOM 696 C C . ARG A 1 81 ? 14.259 -2.670 -5.755 1.00 73.25 81 ARG A C 1
ATOM 698 O O . ARG A 1 81 ? 15.225 -3.137 -6.341 1.00 73.25 81 ARG A O 1
ATOM 705 N N . ASN A 1 82 ? 13.205 -2.197 -6.414 1.00 68.50 82 ASN A N 1
ATOM 706 C CA . ASN A 1 82 ? 13.164 -2.190 -7.877 1.00 68.50 82 ASN A CA 1
ATOM 707 C C . ASN A 1 82 ? 14.235 -1.259 -8.465 1.00 68.50 82 ASN A C 1
ATOM 709 O O . ASN A 1 82 ? 14.878 -1.618 -9.447 1.00 68.50 82 ASN A O 1
ATOM 713 N N . ARG A 1 83 ? 14.481 -0.098 -7.840 1.00 65.06 83 ARG A N 1
ATOM 714 C CA . ARG A 1 83 ? 15.594 0.783 -8.223 1.00 65.06 83 ARG A CA 1
ATOM 715 C C . ARG A 1 83 ? 16.946 0.121 -8.006 1.00 65.06 83 ARG A C 1
ATOM 717 O O . ARG A 1 83 ? 17.784 0.214 -8.892 1.00 65.06 83 ARG A O 1
ATOM 724 N N . SER A 1 84 ? 17.162 -0.549 -6.873 1.00 68.44 84 SER A N 1
ATOM 725 C CA . SER A 1 84 ? 18.442 -1.209 -6.609 1.00 68.44 84 SER A CA 1
ATOM 726 C C . SER A 1 84 ? 18.695 -2.366 -7.578 1.00 68.44 84 SER A C 1
ATOM 728 O O . SER A 1 84 ? 19.788 -2.459 -8.131 1.00 68.44 84 SER A O 1
ATOM 730 N N . ILE A 1 85 ? 17.680 -3.186 -7.872 1.00 68.38 85 ILE A N 1
ATOM 731 C CA . ILE A 1 85 ? 17.746 -4.244 -8.894 1.00 68.38 85 ILE A CA 1
ATOM 732 C C . ILE A 1 85 ? 18.061 -3.650 -10.270 1.00 68.38 85 ILE A C 1
ATOM 734 O O . ILE A 1 85 ? 18.924 -4.173 -10.964 1.00 68.38 85 ILE A O 1
ATOM 738 N N . PHE A 1 86 ? 17.428 -2.534 -10.641 1.00 60.34 86 PHE A N 1
ATOM 739 C CA . PHE A 1 86 ? 17.711 -1.841 -11.898 1.00 60.34 86 PHE A CA 1
ATOM 740 C C . PHE A 1 86 ? 19.138 -1.276 -11.954 1.00 60.34 86 PHE A C 1
ATOM 742 O O . PHE A 1 86 ? 19.818 -1.401 -12.966 1.00 60.34 86 PHE A O 1
ATOM 749 N N . THR A 1 87 ? 19.649 -0.700 -10.863 1.00 62.69 87 THR A N 1
ATOM 750 C CA . THR A 1 87 ? 21.049 -0.245 -10.820 1.00 62.69 87 THR A CA 1
ATOM 751 C C . THR A 1 87 ? 22.040 -1.409 -10.869 1.00 62.69 87 THR A C 1
ATOM 753 O O . THR A 1 87 ? 23.085 -1.285 -11.501 1.00 62.69 87 THR A O 1
ATOM 756 N N . LEU A 1 88 ? 21.709 -2.546 -10.244 1.00 66.50 88 LEU A N 1
ATOM 757 C CA . LEU A 1 88 ? 22.516 -3.767 -10.283 1.00 66.50 88 LEU A CA 1
ATOM 758 C C . LEU A 1 88 ? 22.496 -4.418 -11.669 1.00 66.50 88 LEU A C 1
ATOM 760 O O . LEU A 1 88 ? 23.523 -4.915 -12.115 1.00 66.50 88 LEU A O 1
ATOM 764 N N . SER A 1 89 ? 21.362 -4.394 -12.376 1.00 63.62 89 SER A N 1
ATOM 765 C CA . SER A 1 89 ? 21.292 -4.886 -13.753 1.00 63.62 89 SER A CA 1
ATOM 766 C C . SER A 1 89 ? 22.069 -3.978 -14.705 1.00 63.62 89 SER A C 1
ATOM 768 O O . SER A 1 89 ? 22.819 -4.478 -15.539 1.00 63.62 89 SER A O 1
ATOM 770 N N . GLN A 1 90 ? 21.982 -2.654 -14.533 1.00 67.06 90 GLN A N 1
ATOM 771 C CA . GLN A 1 90 ? 22.790 -1.697 -15.290 1.00 67.06 90 GLN A CA 1
ATOM 772 C C . GLN A 1 90 ? 24.292 -1.884 -15.054 1.00 67.06 90 GLN A C 1
ATOM 774 O O . GLN A 1 90 ? 25.060 -1.855 -16.015 1.00 67.06 90 GLN A O 1
ATOM 779 N N . SER A 1 91 ? 24.729 -2.092 -13.808 1.00 71.12 91 SER A N 1
ATOM 780 C CA . SER A 1 91 ? 26.148 -2.298 -13.501 1.00 71.12 91 SER A CA 1
ATOM 781 C C . SER A 1 91 ? 26.654 -3.664 -13.965 1.00 71.12 91 SER A C 1
ATOM 783 O O . SER A 1 91 ? 27.746 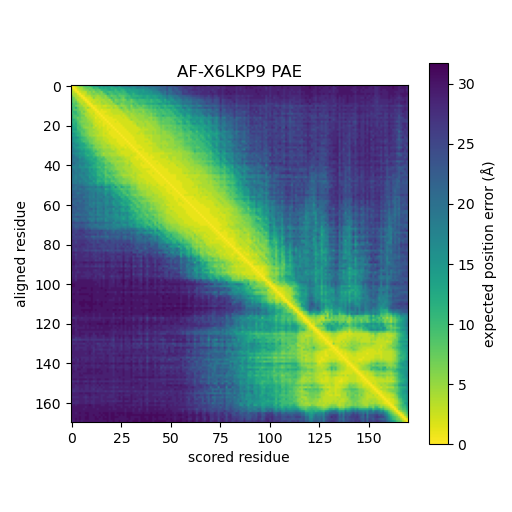-3.738 -14.523 1.00 71.12 91 SER A O 1
ATOM 785 N N . ALA A 1 92 ? 25.858 -4.729 -13.821 1.00 67.19 92 ALA A N 1
ATOM 786 C CA . ALA A 1 92 ? 26.180 -6.054 -14.351 1.00 67.19 92 ALA A CA 1
ATOM 787 C C . ALA A 1 92 ? 26.291 -6.039 -15.882 1.00 67.19 92 ALA A C 1
ATOM 789 O O . ALA A 1 92 ? 27.207 -6.638 -16.442 1.00 67.19 92 ALA A O 1
ATOM 790 N N . PHE A 1 93 ? 25.410 -5.301 -16.559 1.00 61.59 93 PHE A N 1
ATOM 791 C CA . PHE A 1 93 ? 25.468 -5.119 -18.005 1.00 61.59 93 PHE A CA 1
ATOM 792 C C . PHE A 1 93 ? 26.672 -4.271 -18.430 1.00 61.59 93 PHE A C 1
ATOM 794 O O . PHE A 1 93 ? 27.387 -4.654 -19.351 1.00 61.59 93 PHE A O 1
ATOM 801 N N . ALA A 1 94 ? 26.964 -3.170 -17.729 1.00 61.56 94 ALA A N 1
ATOM 802 C CA . ALA A 1 94 ? 28.174 -2.383 -17.966 1.00 61.56 94 ALA A CA 1
ATOM 803 C C . ALA A 1 94 ? 29.443 -3.231 -17.784 1.00 61.56 94 ALA A C 1
ATOM 805 O O . ALA A 1 94 ? 30.368 -3.136 -18.586 1.00 61.56 94 ALA A O 1
ATOM 806 N N . PHE A 1 95 ? 29.468 -4.110 -16.781 1.00 61.69 95 PHE A N 1
ATOM 807 C CA . PHE A 1 95 ? 30.562 -5.052 -16.565 1.00 61.69 95 PHE A CA 1
ATOM 808 C C . PHE A 1 95 ? 30.652 -6.094 -17.690 1.00 61.69 95 PHE A C 1
ATOM 810 O O . PHE A 1 95 ? 31.738 -6.327 -18.212 1.00 61.69 95 PHE A O 1
ATOM 817 N N . HIS A 1 96 ? 29.526 -6.667 -18.129 1.00 59.75 96 HIS A N 1
ATOM 818 C CA . HIS A 1 96 ? 29.480 -7.598 -19.263 1.00 59.75 96 HIS A CA 1
ATOM 819 C C . HIS A 1 96 ? 29.959 -6.942 -20.571 1.00 59.75 96 HIS A C 1
ATOM 821 O O . HIS A 1 96 ? 30.722 -7.547 -21.322 1.00 59.75 96 HIS A O 1
ATOM 827 N N . LEU A 1 97 ? 29.577 -5.684 -20.817 1.00 57.91 97 LEU A N 1
ATOM 828 C CA . LEU A 1 97 ? 30.063 -4.883 -21.944 1.00 57.91 97 LEU A CA 1
ATOM 829 C C . LEU A 1 97 ? 31.569 -4.601 -21.856 1.00 57.91 97 LEU A C 1
ATOM 831 O O . LEU A 1 97 ? 32.255 -4.674 -22.870 1.00 57.91 97 LEU A O 1
ATOM 835 N N . LEU A 1 98 ? 32.089 -4.296 -20.662 1.00 56.84 98 LEU A N 1
ATOM 836 C CA . LEU A 1 98 ? 33.516 -4.030 -20.445 1.00 56.84 98 LEU A CA 1
ATOM 837 C C . LEU A 1 98 ? 34.380 -5.284 -20.621 1.00 56.84 98 LEU A C 1
ATOM 839 O O . LEU A 1 98 ? 35.506 -5.186 -21.103 1.00 56.84 98 LEU A O 1
ATOM 843 N N . HIS A 1 99 ? 33.866 -6.455 -20.240 1.00 51.88 99 HIS A N 1
ATOM 844 C CA . HIS A 1 99 ? 34.639 -7.696 -20.232 1.00 51.88 99 HIS A CA 1
ATOM 845 C C . HIS A 1 99 ? 34.562 -8.497 -21.540 1.00 51.88 99 HIS A C 1
ATOM 847 O O . HIS A 1 99 ? 35.379 -9.396 -21.750 1.00 51.88 99 HIS A O 1
ATOM 853 N N . ASN A 1 100 ? 33.609 -8.190 -22.426 1.00 53.31 100 ASN A N 1
ATOM 854 C CA . ASN A 1 100 ? 33.416 -8.919 -23.676 1.00 53.31 100 ASN A CA 1
ATOM 855 C C . ASN A 1 100 ? 33.999 -8.140 -24.868 1.00 53.31 100 ASN A C 1
ATOM 857 O O . ASN A 1 100 ? 33.345 -7.307 -25.501 1.00 53.31 100 ASN A O 1
ATOM 861 N N . SER A 1 101 ? 35.269 -8.424 -25.167 1.00 54.75 101 SER A N 1
ATOM 862 C CA . SER A 1 101 ? 36.084 -7.735 -26.180 1.00 54.75 101 SER A CA 1
ATOM 863 C C . SER A 1 101 ? 35.482 -7.757 -27.587 1.00 54.75 101 SER A C 1
ATOM 865 O O . SER A 1 101 ? 35.713 -6.827 -28.357 1.00 54.75 101 SER A O 1
ATOM 867 N N . ASN A 1 102 ? 34.667 -8.760 -27.918 1.00 53.28 102 ASN A N 1
ATOM 868 C CA . ASN A 1 102 ? 34.018 -8.868 -29.225 1.00 53.28 102 ASN A CA 1
ATOM 869 C C . ASN A 1 102 ? 32.900 -7.831 -29.413 1.00 53.28 102 ASN A C 1
ATOM 871 O O . ASN A 1 102 ? 32.733 -7.318 -30.517 1.00 53.28 102 ASN A O 1
ATOM 875 N N . TYR A 1 103 ? 32.186 -7.464 -28.340 1.00 57.22 103 TYR A N 1
ATOM 876 C CA . TYR A 1 103 ? 31.146 -6.432 -28.394 1.00 57.22 103 TYR A CA 1
ATOM 877 C C . TYR A 1 103 ? 31.757 -5.051 -28.528 1.00 57.22 103 TYR A C 1
ATOM 879 O O . TYR A 1 103 ? 31.357 -4.311 -29.414 1.00 57.22 103 TYR A O 1
ATOM 887 N N . LEU A 1 104 ? 32.756 -4.719 -27.703 1.00 51.72 104 LEU A N 1
ATOM 888 C CA . LEU A 1 104 ? 33.468 -3.447 -27.816 1.00 51.72 104 LEU A CA 1
ATOM 889 C C . LEU A 1 104 ? 34.152 -3.309 -29.172 1.00 51.72 104 LEU A C 1
ATOM 891 O O . LEU A 1 104 ? 34.074 -2.242 -29.766 1.00 51.72 104 LEU A O 1
ATOM 895 N N . LYS A 1 105 ? 34.754 -4.381 -29.698 1.00 53.88 105 LYS A N 1
ATOM 896 C CA . LYS A 1 105 ? 35.358 -4.385 -31.032 1.00 53.88 105 LYS A CA 1
ATOM 897 C C . LYS A 1 105 ? 34.319 -4.138 -32.130 1.00 53.88 105 LYS A C 1
ATOM 899 O O . LYS A 1 105 ? 34.539 -3.265 -32.961 1.00 53.88 105 LYS A O 1
ATOM 904 N N . HIS A 1 106 ? 33.169 -4.817 -32.094 1.00 54.34 106 HIS A N 1
ATOM 905 C CA . HIS A 1 106 ? 32.120 -4.617 -33.097 1.00 54.34 106 HIS A CA 1
ATOM 906 C C . HIS A 1 106 ? 31.429 -3.247 -32.959 1.00 54.34 106 HIS A C 1
ATOM 908 O O . HIS A 1 106 ? 31.172 -2.584 -33.967 1.00 54.34 106 HIS A O 1
ATOM 914 N N . LEU A 1 107 ? 31.193 -2.773 -31.728 1.00 53.47 107 LEU A N 1
ATOM 915 C CA . LEU A 1 107 ? 30.694 -1.423 -31.457 1.00 53.47 107 LEU A CA 1
ATOM 916 C C . LEU A 1 107 ? 31.683 -0.385 -31.992 1.00 53.47 107 LEU A C 1
ATOM 918 O O . LEU A 1 107 ? 31.255 0.508 -32.705 1.00 53.47 107 LEU A O 1
ATOM 922 N N . LEU A 1 108 ? 32.983 -0.515 -31.703 1.00 50.97 108 LEU A N 1
ATOM 923 C CA . LEU A 1 108 ? 34.043 0.396 -32.156 1.00 50.97 108 LEU A CA 1
ATOM 924 C C . LEU A 1 108 ? 34.192 0.398 -33.683 1.00 50.97 108 LEU A C 1
ATOM 926 O O . LEU A 1 108 ? 34.265 1.471 -34.272 1.00 50.97 108 LEU A O 1
ATOM 930 N N . GLU A 1 109 ? 34.153 -0.761 -34.342 1.00 50.69 109 GLU A N 1
ATOM 931 C CA . GLU A 1 109 ? 34.189 -0.853 -35.812 1.00 50.69 109 GLU A CA 1
ATOM 932 C C . GLU A 1 109 ? 32.969 -0.176 -36.469 1.00 50.69 109 GLU A C 1
ATOM 934 O O . GLU A 1 109 ? 33.082 0.381 -37.559 1.00 50.69 109 GLU A O 1
ATOM 939 N N . THR A 1 110 ? 31.823 -0.134 -35.777 1.00 53.22 110 THR A N 1
ATOM 940 C CA . THR A 1 110 ? 30.602 0.547 -36.251 1.00 53.22 110 THR A CA 1
ATOM 941 C C . THR A 1 110 ? 30.550 2.032 -35.836 1.00 53.22 110 THR A C 1
ATOM 943 O O . THR A 1 110 ? 30.013 2.864 -36.565 1.00 53.22 110 THR A O 1
ATOM 946 N N . LEU A 1 111 ? 31.131 2.388 -34.682 1.00 52.41 111 LEU A N 1
ATOM 947 C CA . LEU A 1 111 ? 31.142 3.731 -34.079 1.00 52.41 111 LEU A CA 1
ATOM 948 C C . LEU A 1 111 ? 32.200 4.666 -34.675 1.00 52.41 111 LEU A C 1
ATOM 950 O O . LEU A 1 111 ? 32.016 5.881 -34.623 1.00 52.41 111 LEU A O 1
ATOM 954 N N . VAL A 1 112 ? 33.297 4.141 -35.229 1.00 46.59 112 VAL A N 1
ATOM 955 C CA . VAL A 1 112 ? 34.434 4.970 -35.672 1.00 46.59 112 VAL A CA 1
ATOM 956 C C . VAL A 1 112 ? 34.205 5.646 -37.032 1.00 46.59 112 VAL A C 1
ATOM 958 O O . VAL A 1 112 ? 34.867 6.635 -37.327 1.00 46.59 112 VAL A O 1
ATOM 961 N N . MET A 1 113 ? 33.233 5.213 -37.841 1.00 47.62 113 MET A N 1
ATOM 962 C CA . MET A 1 113 ? 33.116 5.734 -39.214 1.00 47.62 113 MET A CA 1
ATOM 963 C C . MET A 1 113 ? 32.090 6.857 -39.401 1.00 47.62 113 MET A C 1
ATOM 965 O O . MET A 1 113 ? 32.294 7.726 -40.245 1.00 47.62 113 MET A O 1
ATOM 969 N N . HIS A 1 114 ? 31.014 6.910 -38.612 1.00 49.91 114 HIS A N 1
ATOM 970 C CA . HIS A 1 114 ? 29.952 7.902 -38.809 1.00 49.91 114 HIS A CA 1
ATOM 971 C C . HIS A 1 114 ? 29.307 8.249 -37.470 1.00 49.91 114 HIS A C 1
ATOM 973 O O . HIS A 1 114 ? 28.462 7.500 -37.010 1.00 49.91 114 HIS A O 1
ATOM 979 N N . GLY A 1 115 ? 29.707 9.361 -36.838 1.00 48.97 115 GLY A N 1
ATOM 980 C CA . GLY A 1 115 ? 29.272 9.769 -35.491 1.00 48.97 115 GLY A CA 1
ATOM 981 C C . GLY A 1 115 ? 27.789 9.512 -35.190 1.00 48.97 115 GLY A C 1
ATOM 982 O O . GLY A 1 115 ? 26.916 10.278 -35.593 1.00 48.97 115 GLY A O 1
ATOM 983 N N . MET A 1 116 ? 27.529 8.414 -34.481 1.00 57.28 116 MET A N 1
ATOM 984 C CA . MET A 1 116 ? 26.185 7.941 -34.165 1.00 57.28 116 MET A CA 1
ATOM 985 C C . MET A 1 116 ? 25.752 8.402 -32.774 1.00 57.28 116 MET A C 1
ATOM 987 O O . MET A 1 116 ? 26.561 8.508 -31.853 1.00 57.28 116 MET A O 1
ATOM 991 N N . PHE A 1 117 ? 24.443 8.576 -32.605 1.00 59.62 117 PHE A N 1
ATOM 992 C CA . PHE A 1 117 ? 23.794 8.678 -31.297 1.00 59.62 117 PHE A CA 1
ATOM 993 C C . PHE A 1 117 ? 23.076 7.360 -31.000 1.00 59.62 117 PHE A C 1
ATOM 995 O O . PHE A 1 117 ? 22.433 6.805 -31.897 1.00 59.62 117 PHE A O 1
ATOM 1002 N N . TYR A 1 118 ? 23.169 6.870 -29.761 1.00 63.88 118 TYR A N 1
ATOM 1003 C CA . TYR A 1 118 ? 22.518 5.630 -29.338 1.00 63.88 118 TYR A CA 1
ATOM 1004 C C . TYR A 1 118 ? 21.531 5.851 -28.190 1.00 63.88 118 TYR A C 1
ATOM 1006 O O . TYR A 1 118 ? 21.680 6.760 -27.374 1.00 63.88 118 TYR A O 1
ATOM 1014 N N . SER A 1 119 ? 20.521 4.988 -28.128 1.00 62.94 119 SER A N 1
ATOM 1015 C CA . SER A 1 119 ? 19.641 4.840 -26.968 1.00 62.94 119 SER A CA 1
ATOM 1016 C C . SER A 1 119 ? 19.376 3.358 -26.708 1.00 62.94 119 SER A C 1
ATOM 1018 O O . SER A 1 119 ? 19.439 2.543 -27.633 1.00 62.94 119 SER A O 1
ATOM 1020 N N . THR A 1 120 ? 19.121 3.004 -25.449 1.00 65.81 120 THR A N 1
ATOM 1021 C CA . THR A 1 120 ? 18.820 1.632 -25.024 1.00 65.81 120 THR A CA 1
ATOM 1022 C C . THR A 1 120 ? 17.348 1.504 -24.649 1.00 65.81 120 THR A C 1
ATOM 1024 O O . THR A 1 120 ? 16.756 2.429 -24.089 1.00 65.81 120 THR A O 1
ATOM 1027 N N . PHE A 1 121 ? 16.754 0.356 -24.971 1.00 64.06 121 PHE A N 1
ATOM 1028 C CA . PHE A 1 121 ? 15.375 0.014 -24.625 1.00 64.06 121 PHE A CA 1
ATOM 1029 C C . PHE A 1 121 ? 15.298 -1.392 -24.043 1.00 64.06 121 PHE A C 1
ATOM 1031 O O . PHE A 1 121 ? 16.176 -2.215 -24.300 1.00 64.06 121 PHE A O 1
ATOM 1038 N N . ASP A 1 122 ? 14.264 -1.615 -23.232 1.00 60.53 122 ASP A N 1
ATOM 1039 C CA . ASP A 1 122 ? 13.897 -2.897 -22.626 1.00 60.53 122 ASP A CA 1
ATOM 1040 C C . ASP A 1 122 ? 15.078 -3.669 -22.003 1.00 60.53 122 ASP A C 1
ATOM 1042 O O . ASP A 1 122 ? 15.628 -4.608 -22.577 1.00 60.53 122 ASP A O 1
ATOM 1046 N N . ASN A 1 123 ? 15.527 -3.216 -20.826 1.00 63.06 123 ASN A N 1
ATOM 1047 C CA . ASN A 1 123 ? 16.685 -3.770 -20.106 1.00 63.06 123 ASN A CA 1
ATOM 1048 C C . ASN A 1 123 ? 17.987 -3.825 -20.923 1.00 63.06 123 ASN A C 1
ATOM 1050 O O . ASN A 1 123 ? 18.848 -4.657 -20.649 1.00 63.06 123 ASN A O 1
ATOM 1054 N N . CYS A 1 124 ? 18.147 -2.918 -21.892 1.00 62.94 124 CYS A N 1
ATOM 1055 C CA . CYS A 1 124 ? 19.287 -2.918 -22.803 1.00 62.94 124 CYS A CA 1
ATOM 1056 C C . CYS A 1 124 ? 19.380 -4.224 -23.607 1.00 62.94 124 CYS A C 1
ATOM 1058 O O . CYS A 1 124 ? 20.474 -4.739 -23.771 1.00 62.94 124 CYS A O 1
ATOM 1060 N N . GLN A 1 125 ? 18.266 -4.774 -24.093 1.00 69.81 125 GLN A N 1
ATOM 1061 C CA . GLN A 1 125 ? 18.290 -5.874 -25.073 1.00 69.81 125 GLN A CA 1
ATOM 1062 C C . GLN A 1 125 ? 18.433 -5.348 -26.503 1.00 69.81 125 GLN A C 1
ATOM 1064 O O . GLN A 1 125 ? 19.089 -5.965 -27.341 1.00 69.81 125 GLN A O 1
ATOM 1069 N N . PHE A 1 126 ? 17.884 -4.159 -26.762 1.00 74.62 126 PHE A N 1
ATOM 1070 C CA . PHE A 1 126 ? 17.931 -3.525 -28.072 1.00 74.62 126 PHE A CA 1
ATOM 1071 C C . PHE A 1 126 ? 18.644 -2.177 -28.014 1.00 74.62 126 PHE A C 1
ATOM 1073 O O . PHE A 1 126 ? 18.321 -1.302 -27.200 1.00 74.62 126 PHE A O 1
ATOM 1080 N N . ILE A 1 127 ? 19.595 -1.985 -28.928 1.00 73.44 127 ILE A N 1
ATOM 1081 C CA . ILE A 1 127 ? 20.246 -0.695 -29.166 1.00 73.44 127 ILE A CA 1
ATOM 1082 C C . ILE A 1 127 ? 19.649 -0.094 -30.422 1.00 73.44 127 ILE A C 1
ATOM 1084 O O . ILE A 1 127 ? 19.620 -0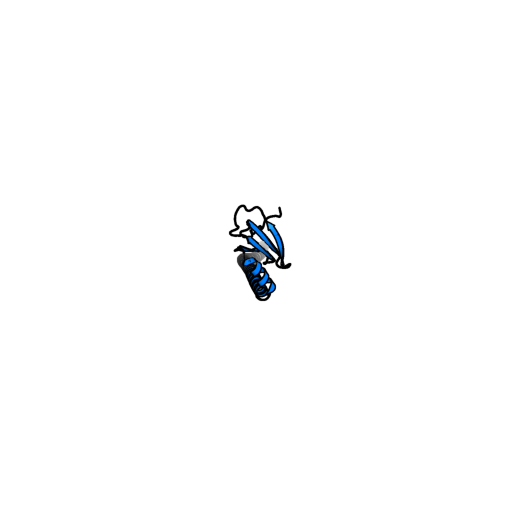.727 -31.473 1.00 73.44 127 ILE A O 1
ATOM 1088 N N . CYS A 1 128 ? 19.222 1.159 -30.328 1.00 73.31 128 CYS A N 1
ATOM 1089 C CA . CYS A 1 128 ? 18.882 1.940 -31.504 1.00 73.31 128 CYS A CA 1
ATOM 1090 C C . CYS A 1 128 ? 20.020 2.905 -31.819 1.00 73.31 128 CYS A C 1
ATOM 1092 O O . CYS A 1 128 ? 20.453 3.642 -30.932 1.00 73.31 128 CYS A O 1
ATOM 1094 N N . SER A 1 129 ? 20.464 2.936 -33.074 1.00 74.62 129 SER A N 1
ATOM 1095 C CA . SER A 1 129 ? 21.487 3.854 -33.560 1.00 74.62 129 SER A CA 1
ATOM 1096 C C . SER A 1 129 ? 20.968 4.708 -34.720 1.00 74.62 129 SER A C 1
ATOM 1098 O O . SER A 1 129 ? 20.333 4.213 -35.650 1.00 74.62 129 SER A O 1
ATOM 1100 N N . GLY A 1 130 ? 21.211 6.018 -34.640 1.00 76.88 130 GLY A N 1
ATOM 1101 C CA . GLY A 1 130 ? 20.938 6.973 -35.718 1.00 76.88 130 GLY A CA 1
ATOM 1102 C C . GLY A 1 130 ? 22.220 7.323 -36.465 1.00 76.88 130 GLY A C 1
ATOM 1103 O O . GLY A 1 130 ? 23.240 7.591 -35.830 1.00 76.88 130 GLY A O 1
ATOM 1104 N N . SER A 1 131 ? 22.172 7.303 -37.796 1.00 77.25 131 SER A N 1
ATOM 1105 C CA . SER A 1 131 ? 23.336 7.506 -38.665 1.00 77.25 131 SER A CA 1
ATOM 1106 C C . SER A 1 131 ? 23.237 8.785 -39.505 1.00 77.25 131 SER A C 1
ATOM 1108 O O . SER A 1 131 ? 22.150 9.308 -39.780 1.00 77.25 131 SER A O 1
ATOM 1110 N N . TYR A 1 132 ? 24.390 9.254 -39.992 1.00 75.19 132 TYR A N 1
ATOM 1111 C CA . TYR A 1 132 ? 24.474 10.268 -41.048 1.00 75.19 132 TYR A CA 1
ATOM 1112 C C . TYR A 1 132 ? 23.958 9.761 -42.405 1.00 75.19 132 TYR A C 1
ATOM 1114 O O . TYR A 1 132 ? 23.612 10.573 -43.259 1.00 75.19 132 TYR A O 1
ATOM 1122 N N . ASP A 1 133 ? 23.829 8.441 -42.590 1.00 76.00 133 ASP A N 1
ATOM 1123 C CA . ASP A 1 133 ? 23.220 7.828 -43.783 1.00 76.00 133 ASP A CA 1
ATOM 1124 C C . ASP A 1 133 ? 21.682 7.994 -43.846 1.00 76.00 133 ASP A C 1
ATOM 1126 O O . ASP A 1 133 ? 21.035 7.455 -44.743 1.00 76.00 133 ASP A O 1
ATOM 1130 N N . LYS A 1 134 ? 21.104 8.766 -42.908 1.00 79.94 134 LYS A N 1
ATOM 1131 C CA . LYS A 1 134 ? 19.664 9.037 -42.756 1.00 79.94 134 LYS A CA 1
ATOM 1132 C C . LYS A 1 134 ? 18.833 7.791 -42.426 1.00 79.94 134 LYS A C 1
ATOM 1134 O O . LYS A 1 134 ? 17.619 7.770 -42.638 1.00 79.94 134 LYS A O 1
ATOM 1139 N N . THR A 1 135 ? 19.468 6.750 -41.891 1.00 79.50 135 THR A N 1
ATOM 1140 C CA . THR A 1 135 ? 18.790 5.545 -41.411 1.00 79.50 135 THR A CA 1
ATOM 1141 C C . THR A 1 135 ? 18.884 5.412 -39.897 1.00 79.50 135 THR A C 1
ATOM 1143 O O . THR A 1 135 ? 19.869 5.812 -39.265 1.00 79.50 135 THR A O 1
ATOM 1146 N N . ILE A 1 136 ? 17.832 4.841 -39.314 1.00 84.06 136 ILE A N 1
ATOM 1147 C CA . ILE A 1 136 ? 17.834 4.355 -37.935 1.00 84.06 136 ILE A CA 1
ATOM 1148 C C . ILE A 1 136 ? 17.990 2.844 -37.990 1.00 84.06 136 ILE A C 1
ATOM 1150 O O . ILE A 1 136 ? 17.248 2.175 -38.706 1.00 84.06 136 ILE A O 1
ATOM 1154 N N . ARG A 1 137 ? 18.924 2.290 -37.224 1.00 79.56 137 ARG A N 1
ATOM 1155 C CA . ARG A 1 137 ? 19.152 0.845 -37.141 1.00 79.56 137 ARG A CA 1
ATOM 1156 C C . ARG A 1 137 ? 18.895 0.369 -35.724 1.00 79.56 137 ARG A C 1
ATOM 1158 O O . ARG A 1 137 ? 19.349 0.996 -34.771 1.00 79.56 137 ARG A O 1
ATOM 1165 N N . ILE A 1 138 ? 18.171 -0.734 -35.597 1.00 80.50 138 ILE A N 1
ATOM 1166 C CA . ILE A 1 138 ? 17.995 -1.445 -34.335 1.00 80.50 138 ILE A CA 1
ATOM 1167 C C . ILE A 1 138 ? 18.869 -2.687 -34.366 1.00 80.50 138 ILE A C 1
ATOM 1169 O O . ILE A 1 138 ? 18.855 -3.450 -35.334 1.00 80.50 138 ILE A O 1
ATOM 1173 N N . TRP A 1 139 ? 19.597 -2.885 -33.283 1.00 77.75 139 TRP A N 1
ATOM 1174 C CA . TRP A 1 139 ? 20.494 -4.001 -33.058 1.00 77.75 139 TRP A CA 1
ATOM 1175 C C . TRP A 1 139 ? 19.973 -4.810 -31.885 1.00 77.75 139 TRP A C 1
ATOM 1177 O O . TRP A 1 139 ? 19.673 -4.243 -30.832 1.00 77.75 139 TRP A O 1
ATOM 1187 N N . ASP A 1 140 ? 19.870 -6.116 -32.087 1.00 76.38 140 ASP A N 1
ATOM 1188 C CA . ASP A 1 140 ? 19.645 -7.074 -31.016 1.00 76.38 140 ASP A CA 1
ATOM 1189 C C . ASP A 1 140 ? 21.003 -7.444 -30.411 1.00 76.38 140 ASP A C 1
ATOM 1191 O O . ASP A 1 140 ? 21.927 -7.871 -31.114 1.00 76.38 140 ASP A O 1
ATOM 1195 N N . ILE A 1 141 ? 21.135 -7.217 -29.107 1.00 69.00 141 ILE A N 1
ATOM 1196 C CA . ILE A 1 141 ? 22.379 -7.445 -28.379 1.00 69.00 141 ILE A CA 1
ATOM 1197 C C . ILE A 1 141 ? 22.612 -8.935 -28.142 1.00 69.00 141 ILE A C 1
ATOM 1199 O O . ILE A 1 141 ? 23.763 -9.360 -28.185 1.00 69.00 141 ILE A O 1
ATOM 1203 N N . GLU A 1 142 ? 21.565 -9.735 -27.932 1.00 69.81 142 GLU A N 1
ATOM 1204 C CA . GLU A 1 142 ? 21.716 -11.167 -27.654 1.00 69.81 142 GLU A CA 1
ATOM 1205 C C . GLU A 1 142 ? 22.256 -11.906 -28.880 1.00 69.81 142 GLU A C 1
ATOM 1207 O O . GLU A 1 142 ? 23.163 -12.734 -28.782 1.00 69.81 142 GLU A O 1
ATOM 1212 N N . THR A 1 143 ? 21.746 -11.558 -30.062 1.00 70.44 143 THR A N 1
ATOM 1213 C CA . THR A 1 143 ? 22.146 -12.205 -31.315 1.00 70.44 143 THR A CA 1
ATOM 1214 C C . THR A 1 143 ? 23.282 -11.487 -32.044 1.00 70.44 143 THR A C 1
ATOM 1216 O O . THR A 1 143 ? 23.799 -12.020 -33.030 1.00 70.44 143 THR A O 1
ATOM 1219 N N . THR A 1 144 ? 23.706 -10.302 -31.582 1.00 67.69 144 THR A N 1
ATOM 1220 C CA . THR A 1 144 ? 24.676 -9.400 -32.246 1.00 67.69 144 THR A CA 1
ATOM 1221 C C . THR A 1 144 ? 24.318 -9.058 -33.696 1.00 67.69 144 THR A C 1
ATOM 1223 O O . THR A 1 144 ? 25.181 -8.724 -34.507 1.00 67.69 144 THR A O 1
ATOM 1226 N N . LYS A 1 145 ? 23.034 -9.154 -34.052 1.00 71.00 145 LYS A N 1
ATOM 1227 C CA . LYS A 1 145 ? 22.547 -8.947 -35.418 1.00 71.00 145 LYS A CA 1
ATOM 1228 C C . LYS A 1 145 ? 21.713 -7.681 -35.521 1.00 71.00 145 LYS A C 1
ATOM 1230 O O . LYS A 1 145 ? 21.036 -7.253 -34.588 1.00 71.00 145 LYS A O 1
ATOM 1235 N N . GLN A 1 146 ? 21.743 -7.089 -36.710 1.00 76.25 146 GLN A N 1
ATOM 1236 C CA . GLN A 1 146 ? 20.839 -6.003 -37.057 1.00 76.25 146 GLN A CA 1
ATOM 1237 C C . GLN A 1 146 ? 19.408 -6.554 -37.105 1.00 76.25 146 GLN A C 1
ATOM 1239 O O . GLN A 1 146 ? 19.088 -7.367 -37.971 1.00 76.25 146 GLN A O 1
ATOM 1244 N N . PHE A 1 147 ? 18.563 -6.099 -36.185 1.00 81.25 147 PHE A N 1
ATOM 1245 C CA . PHE A 1 147 ? 17.167 -6.511 -36.087 1.00 81.25 147 PHE A CA 1
ATOM 1246 C C . PHE A 1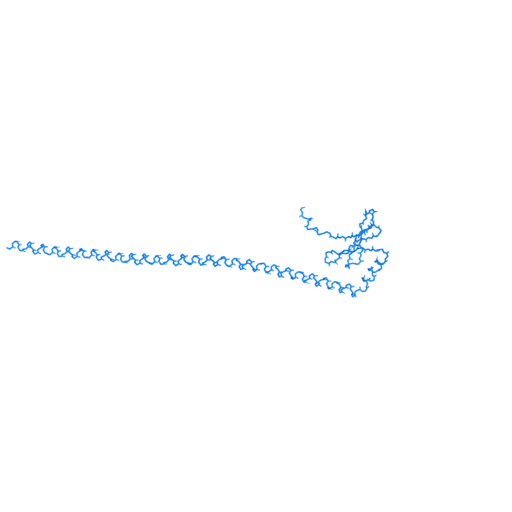 147 ? 16.308 -5.800 -37.132 1.00 81.25 147 PHE A C 1
ATOM 1248 O O . PHE A 1 147 ? 15.523 -6.434 -37.832 1.00 81.25 147 PHE A O 1
ATOM 1255 N N . ASN A 1 148 ? 16.460 -4.477 -37.264 1.00 82.25 148 ASN A N 1
ATOM 1256 C CA . ASN A 1 148 ? 15.652 -3.708 -38.207 1.00 82.25 148 ASN A CA 1
ATOM 1257 C C .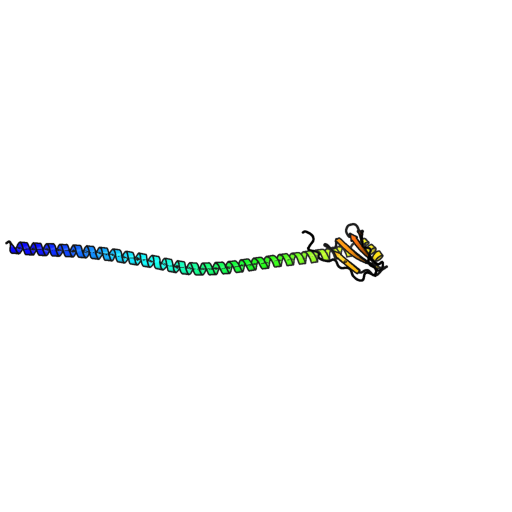 ASN A 1 148 ? 16.332 -2.413 -38.672 1.00 82.25 148 ASN A C 1
ATOM 1259 O O . ASN A 1 148 ? 17.222 -1.890 -38.000 1.00 82.25 148 ASN A O 1
ATOM 1263 N N . VAL A 1 149 ? 15.893 -1.880 -39.816 1.00 84.00 149 VAL A N 1
ATOM 1264 C CA . VAL A 1 149 ? 16.350 -0.595 -40.367 1.00 84.00 149 VAL A CA 1
ATOM 1265 C C . VAL A 1 149 ? 15.153 0.248 -40.774 1.00 84.00 149 VAL A C 1
ATOM 1267 O O . VAL A 1 149 ? 14.419 -0.111 -41.692 1.00 84.00 149 VAL A O 1
ATOM 1270 N N . PHE A 1 150 ? 15.009 1.414 -40.156 1.00 83.44 150 PHE A N 1
ATOM 1271 C CA . PHE A 1 150 ? 14.053 2.423 -40.583 1.00 83.44 150 PHE A CA 1
ATOM 1272 C C . PHE A 1 150 ? 14.722 3.388 -41.556 1.00 83.44 150 PHE A C 1
ATOM 1274 O O . PHE A 1 150 ? 15.728 4.035 -41.250 1.00 83.44 150 PHE A O 1
ATOM 1281 N N . LYS A 1 151 ? 14.136 3.467 -42.748 1.00 82.94 151 LYS A N 1
ATOM 1282 C CA . LYS A 1 151 ? 14.496 4.400 -43.815 1.00 82.94 151 LYS A CA 1
ATOM 1283 C C . LYS A 1 151 ? 13.309 5.333 -44.043 1.00 82.94 151 LYS A C 1
ATOM 1285 O O . LYS A 1 151 ? 12.170 4.916 -43.862 1.00 82.94 151 LYS A O 1
ATOM 1290 N N . GLY A 1 152 ? 13.575 6.572 -44.445 1.00 81.25 152 GLY A N 1
ATOM 1291 C CA . GLY A 1 152 ? 12.529 7.576 -44.680 1.00 81.25 152 GLY A CA 1
ATOM 1292 C C . GLY A 1 152 ? 12.836 8.950 -44.091 1.00 81.25 152 GLY A C 1
ATOM 1293 O O . GLY A 1 152 ? 12.096 9.893 -44.344 1.00 81.25 152 GLY A O 1
ATOM 1294 N N . HIS A 1 153 ? 13.933 9.096 -43.343 1.00 82.25 153 HIS A N 1
AT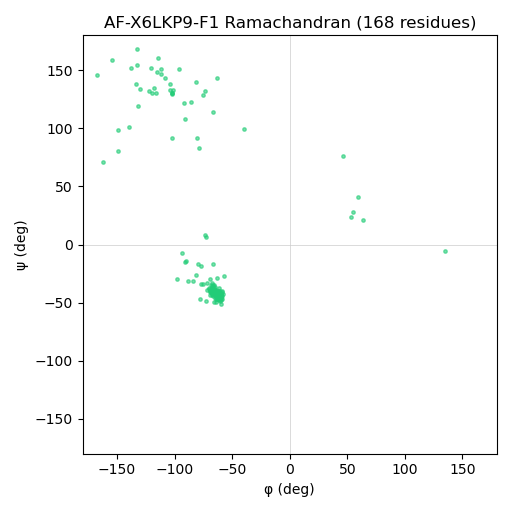OM 1295 C CA . HIS A 1 153 ? 14.389 10.412 -42.911 1.00 82.25 153 HIS A CA 1
ATOM 1296 C C . HIS A 1 153 ? 15.056 11.155 -44.077 1.00 82.25 153 HIS A C 1
ATOM 1298 O O . HIS A 1 153 ? 15.961 10.640 -44.731 1.00 82.25 153 HIS A O 1
ATOM 1304 N N . GLU A 1 154 ? 14.626 12.391 -44.328 1.00 82.94 154 GLU A N 1
ATOM 1305 C CA . GLU A 1 154 ? 15.191 13.246 -45.384 1.00 82.94 154 GLU A CA 1
ATOM 1306 C C . GLU A 1 154 ? 16.539 13.869 -44.990 1.00 82.94 154 GLU A C 1
ATOM 1308 O O . GLU A 1 154 ? 17.331 14.261 -45.853 1.00 82.94 154 GLU A O 1
ATOM 1313 N N . TYR A 1 155 ? 16.843 13.894 -43.691 1.00 80.44 155 TYR A N 1
ATOM 1314 C CA . TYR A 1 155 ? 18.022 14.532 -43.109 1.00 80.44 155 TYR A CA 1
ATOM 1315 C C . TYR A 1 155 ? 18.744 13.620 -42.112 1.00 80.44 155 TYR A C 1
ATOM 1317 O O . TYR A 1 155 ? 18.240 12.572 -41.711 1.00 80.44 155 TYR A O 1
ATOM 1325 N N . VAL A 1 156 ? 19.958 14.030 -41.732 1.00 79.44 156 VAL A N 1
ATOM 1326 C CA . VAL A 1 156 ? 20.826 13.297 -40.800 1.00 79.44 156 VAL A CA 1
ATOM 1327 C C . VAL A 1 156 ? 20.193 13.193 -39.415 1.00 79.44 156 VAL A C 1
ATOM 1329 O O . VAL A 1 156 ? 19.556 14.130 -38.926 1.00 79.44 156 VAL A O 1
ATOM 1332 N N . ILE A 1 157 ? 20.398 12.055 -38.759 1.00 79.50 157 ILE A N 1
ATOM 1333 C CA . ILE A 1 157 ? 19.741 11.761 -37.489 1.00 79.50 157 ILE A CA 1
ATOM 1334 C C . ILE A 1 157 ? 20.618 12.250 -36.345 1.00 79.50 157 ILE A C 1
ATOM 1336 O O . ILE A 1 157 ? 21.669 11.686 -36.058 1.00 79.50 157 ILE A O 1
ATOM 1340 N N . ARG A 1 158 ? 20.183 13.331 -35.693 1.00 77.12 158 ARG A N 1
ATOM 1341 C CA . ARG A 1 158 ? 20.958 14.004 -34.635 1.00 77.12 158 ARG A CA 1
ATOM 1342 C C . ARG A 1 158 ? 20.683 13.473 -33.227 1.00 77.12 158 ARG A C 1
ATOM 1344 O O . ARG A 1 158 ? 21.409 13.811 -32.303 1.00 77.12 158 ARG A O 1
ATOM 1351 N N . SER A 1 159 ? 19.615 12.705 -33.033 1.00 75.81 159 SER A N 1
ATOM 1352 C CA . SER A 1 159 ? 19.294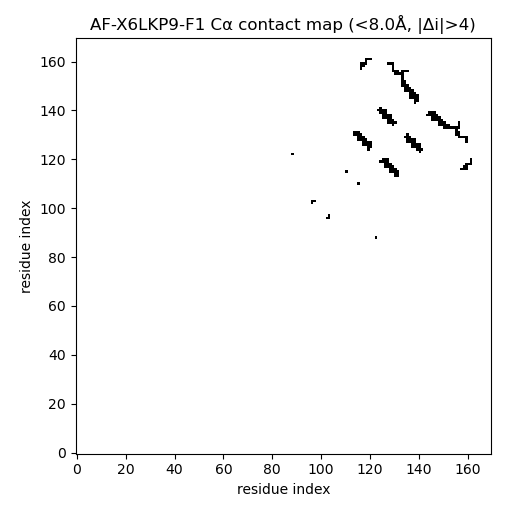 12.057 -31.760 1.00 75.81 159 SER A CA 1
ATOM 1353 C C . SER A 1 159 ? 18.192 11.025 -31.969 1.00 75.81 159 SER A C 1
ATOM 1355 O O . SER A 1 159 ? 17.295 11.245 -32.781 1.00 75.81 159 SER A O 1
ATOM 1357 N N . VAL A 1 160 ? 18.241 9.928 -31.217 1.00 73.62 160 VAL A N 1
ATOM 1358 C CA . VAL A 1 160 ? 17.157 8.947 -31.149 1.00 73.62 160 VAL A CA 1
ATOM 1359 C C . VAL A 1 160 ? 16.844 8.680 -29.684 1.00 73.62 160 VAL A C 1
ATOM 1361 O O . VAL A 1 160 ? 17.754 8.504 -28.873 1.00 73.62 160 VAL A O 1
ATOM 1364 N N . LYS A 1 161 ? 15.556 8.670 -29.342 1.00 75.88 161 LYS A N 1
ATOM 1365 C CA . LYS A 1 161 ? 15.058 8.284 -28.023 1.00 75.88 161 LYS A CA 1
ATOM 1366 C C . LYS A 1 161 ? 13.889 7.332 -28.189 1.00 75.88 161 LYS A C 1
ATOM 1368 O O . LYS A 1 161 ? 13.005 7.575 -29.006 1.00 75.88 161 LYS A O 1
ATOM 1373 N N . TYR A 1 162 ? 13.869 6.301 -27.360 1.00 74.19 162 TYR A N 1
ATOM 1374 C CA . TYR A 1 162 ? 12.690 5.471 -27.193 1.00 74.19 162 TYR A CA 1
ATOM 1375 C C . TYR A 1 162 ? 11.626 6.230 -26.396 1.00 74.19 162 TYR A C 1
ATOM 1377 O O . TYR A 1 162 ? 11.922 6.827 -25.359 1.00 74.19 162 TYR A O 1
ATOM 1385 N N . GLY A 1 163 ? 10.393 6.217 -26.897 1.00 68.62 163 GLY A N 1
ATOM 1386 C CA . GLY A 1 163 ? 9.225 6.669 -26.148 1.00 68.62 163 GLY A CA 1
ATOM 1387 C C . GLY A 1 163 ? 8.731 5.564 -25.216 1.00 68.62 163 GLY A C 1
ATOM 1388 O O . GLY A 1 163 ? 8.700 4.396 -25.598 1.00 68.62 163 GLY A O 1
ATOM 1389 N N . SER A 1 164 ? 8.330 5.920 -23.997 1.00 60.44 164 SER A N 1
ATOM 1390 C CA . SER A 1 164 ? 7.601 5.019 -23.104 1.00 60.44 164 SER A CA 1
ATOM 1391 C C . SER A 1 164 ? 6.132 4.974 -23.530 1.00 60.44 164 SER A C 1
ATOM 1393 O O . SER A 1 164 ? 5.305 5.713 -22.995 1.00 60.44 164 SER A O 1
ATOM 1395 N N . ASN A 1 165 ? 5.797 4.151 -24.523 1.00 52.94 165 ASN A N 1
ATOM 1396 C CA . ASN A 1 165 ? 4.398 3.915 -24.867 1.00 52.94 165 ASN A CA 1
ATOM 1397 C C . ASN A 1 165 ? 3.813 2.884 -23.888 1.00 52.94 165 ASN A C 1
ATOM 1399 O O . ASN A 1 165 ? 3.870 1.688 -24.141 1.00 52.94 165 ASN A O 1
ATOM 1403 N N . GLU A 1 166 ? 3.227 3.344 -22.779 1.00 54.16 166 GLU A N 1
ATOM 1404 C CA . GLU A 1 166 ? 2.385 2.509 -21.895 1.00 54.16 166 GLU A CA 1
ATOM 1405 C C . GLU A 1 166 ? 1.000 2.192 -22.500 1.00 54.16 166 GLU A C 1
ATOM 1407 O O . GLU A 1 166 ? 0.137 1.636 -21.829 1.00 54.16 166 GLU A O 1
ATOM 1412 N N . LEU A 1 167 ? 0.741 2.533 -23.765 1.00 50.16 167 LEU A N 1
ATOM 1413 C CA . LEU A 1 167 ? -0.587 2.416 -24.363 1.00 50.16 167 LEU A CA 1
ATOM 1414 C C . LEU A 1 167 ? -0.495 1.890 -25.793 1.00 50.16 167 LEU A C 1
ATOM 1416 O O . LEU A 1 167 ? -0.204 2.648 -26.710 1.00 50.16 167 LEU A O 1
ATOM 1420 N N . MET A 1 168 ? -0.765 0.596 -25.952 1.00 39.47 168 MET A N 1
ATOM 1421 C CA . MET A 1 168 ? -1.428 -0.018 -27.112 1.00 39.47 168 MET A CA 1
ATOM 1422 C C . MET A 1 168 ? -1.919 -1.400 -26.663 1.00 39.47 168 MET A C 1
ATOM 1424 O O . MET A 1 168 ? -1.337 -2.426 -26.982 1.00 39.47 168 MET A O 1
ATOM 1428 N N . ASN A 1 169 ? -2.948 -1.381 -25.818 1.00 36.44 169 ASN A N 1
ATOM 1429 C CA . ASN A 1 169 ? -3.917 -2.459 -25.635 1.00 36.44 169 ASN A CA 1
ATOM 1430 C C . ASN A 1 169 ? -5.239 -1.776 -25.254 1.00 36.44 169 ASN A C 1
ATOM 1432 O O . ASN A 1 169 ? -5.578 -1.642 -24.078 1.00 36.44 169 ASN A O 1
ATOM 1436 N N . THR A 1 170 ? -5.926 -1.275 -26.276 1.00 37.38 170 THR A N 1
ATOM 1437 C CA . THR A 1 170 ? -7.366 -0.990 -26.294 1.00 37.38 170 THR A CA 1
ATOM 1438 C C . THR A 1 170 ? -7.922 -1.653 -27.532 1.00 37.38 170 THR A C 1
ATOM 1440 O O . THR A 1 170 ? -7.311 -1.407 -28.598 1.00 37.38 170 THR A O 1
#

Foldseek 3Di:
DVVVVVVVVVVVVVVVVVVVVVVVVVVVVVVVVVVVVVVVVVVVVVVVVVVVVVVVVVVVVVVVVVVVVVVVVVVVVVVVVVVVVLVVLVVVVVVVCVPDVVNVVVCCVVCVPFPWAWDADDSRQWIWIFGQVQKIWIAGPVVRDTPDIDHDGPGGDPYDDDDPCPDDDD

Secondary structure (DSSP, 8-state):
-HHHHHHHHHHHHHHHHHHHHHHHHHHHHHHHHHHHHHHHHHHHHHHHHHHHHHHHHHHHHHHHHHHHHHHHHHHHHHHHHHHHHHHHHHHHHHHHHHH-HHHHHHHHHHHTTS--EEEEETTTTEEEEE-TTS-EEEEETTTTEEEEEE---SS---------------

pLDDT: mean 75.46, std 15.19, range [36.44, 96.38]

InterPro domains:
  IPR001680 WD40 repeat [PF00400] (122-140)
  IPR001680 WD40 repeat [PS50082] (125-149)
  IPR015943 WD40/YVTN repeat-like-containing domain superfamily [G3DSA:2.130.10.10] (45-168)
  IPR019775 WD40 repeat, conserved site [PS00678] (127-141)
  IPR036322 WD40-repeat-containing domain superfamily [SSF50978] (122-162)

Mean predicted aligned error: 17.99 Å

Organism: Reticulomyxa filosa (NCBI:txid46433)

Radius of gyration: 48.85 Å; Cα contacts (8 Å, |Δi|>4): 109; chains: 1; bounding box: 108×27×125 Å

Nearest PDB structures (foldseek):
  8era-assembly1_C  TM=9.064E-01  e=2.885E-03  Homo sapiens
  5mzh-assembly2_B  TM=9.469E-01  e=6.337E-03  Chlamydomonas reinhardtii
  6n9g-assembly1_D  TM=9.516E-01  e=9.682E-03  Mus musculus
  6m8s-assembly1_K  TM=9.209E-01  e=1.479E-02  Homo sapiens
  5k1c-assembly1_C  TM=8.955E-01  e=7.139E-02  Homo sapiens